Protein AF-K1ZM91-F1 (afdb_monomer_lite)

Secondary structure (DSSP, 8-state):
-PPPP----HHHHHHHHHHHHHTT--HHHHHHHHHHHHHTTSS----HHHIIIIITT---TT-SS---

Radius of gyration: 16.9 Å; chains: 1; bounding box: 25×30×55 Å

pLDDT: mean 75.96, std 17.24, range [40.69, 96.06]

Foldseek 3Di:
DDDDDDDDDPVVVVVLVVVCVVVVHDSVVSVVVVVVCQVVPVDDHPPPVNCCPVVVPPDDPPPPDPDD

Structure (mmCIF, N/CA/C/O backbone):
data_AF-K1ZM91-F1
#
_entry.id   AF-K1ZM91-F1
#
loop_
_atom_site.group_PDB
_atom_site.id
_atom_site.type_symbol
_atom_site.label_atom_id
_atom_site.label_alt_id
_atom_site.label_comp_id
_atom_site.label_asym_id
_atom_site.label_entity_id
_atom_site.label_seq_id
_atom_site.pdbx_PDB_ins_code
_atom_site.Cartn_x
_atom_site.Cartn_y
_atom_site.Cartn_z
_atom_site.occupancy
_atom_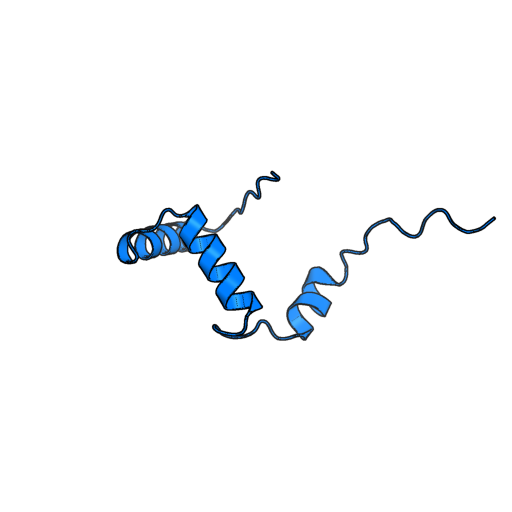site.B_iso_or_equiv
_atom_site.auth_seq_id
_atom_site.auth_comp_id
_atom_site.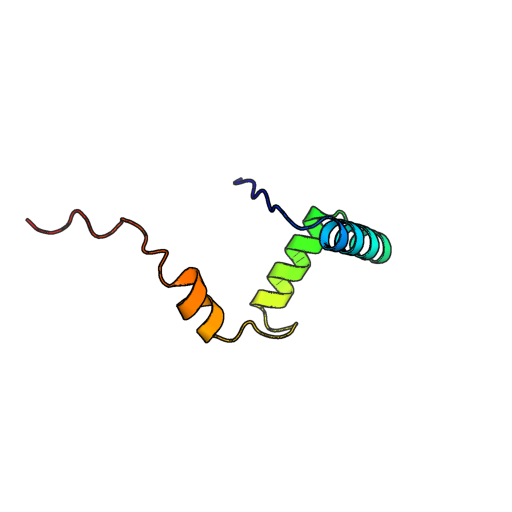auth_asym_id
_atom_site.auth_atom_id
_atom_site.pdbx_PDB_model_num
ATOM 1 N N . MET A 1 1 ? -9.033 13.622 -10.763 1.00 66.19 1 MET A N 1
ATOM 2 C CA . MET A 1 1 ? -7.844 12.829 -10.378 1.00 66.19 1 MET A CA 1
ATOM 3 C C . MET A 1 1 ? -7.982 11.447 -10.992 1.00 66.19 1 MET A C 1
ATOM 5 O O . MET A 1 1 ? -9.103 10.956 -11.036 1.00 66.19 1 MET A O 1
ATOM 9 N N . GLY A 1 2 ? -6.899 10.856 -11.502 1.00 76.88 2 GLY A N 1
ATOM 10 C CA . GLY A 1 2 ? -6.935 9.487 -12.026 1.00 76.88 2 GLY A CA 1
ATOM 11 C C . GLY A 1 2 ? -7.095 8.473 -10.894 1.00 76.88 2 GLY A C 1
ATOM 12 O O . GLY A 1 2 ? -6.486 8.635 -9.838 1.00 76.88 2 GLY A O 1
ATOM 13 N N . GLN A 1 3 ? -7.924 7.454 -11.104 1.00 79.94 3 GLN A N 1
ATOM 14 C CA . GLN A 1 3 ? -8.058 6.321 -10.193 1.00 79.94 3 GLN A CA 1
ATOM 15 C C . GLN A 1 3 ? -7.242 5.152 -10.747 1.00 79.94 3 GLN A C 1
ATOM 17 O O . GLN A 1 3 ? -7.420 4.770 -11.902 1.00 79.94 3 GLN A O 1
ATOM 22 N N . LEU A 1 4 ? -6.349 4.596 -9.927 1.00 82.25 4 LEU A N 1
ATOM 23 C CA . LEU A 1 4 ? -5.591 3.393 -10.260 1.00 82.25 4 LEU A CA 1
ATOM 24 C C . LEU A 1 4 ? -6.257 2.190 -9.593 1.00 82.25 4 LEU A C 1
ATOM 26 O O . LEU A 1 4 ? -6.368 2.144 -8.369 1.00 82.25 4 LEU A O 1
ATOM 30 N N . ASN A 1 5 ? -6.677 1.219 -10.399 1.00 86.81 5 ASN A N 1
ATOM 31 C CA . ASN A 1 5 ? -7.172 -0.060 -9.904 1.00 86.81 5 ASN A CA 1
ATOM 32 C C . ASN A 1 5 ? -6.021 -1.066 -9.946 1.00 86.81 5 ASN A C 1
ATOM 34 O O . ASN A 1 5 ? -5.421 -1.272 -11.000 1.00 86.81 5 ASN A O 1
ATOM 38 N N . ILE A 1 6 ? -5.703 -1.663 -8.799 1.00 83.62 6 ILE A N 1
ATOM 39 C CA . ILE A 1 6 ? -4.631 -2.650 -8.663 1.00 83.62 6 ILE A CA 1
ATOM 40 C C . ILE A 1 6 ? -5.284 -3.984 -8.326 1.00 83.62 6 ILE A C 1
ATOM 42 O O . ILE A 1 6 ? -6.015 -4.079 -7.342 1.00 83.62 6 ILE A O 1
ATOM 46 N N . TYR A 1 7 ? -5.012 -4.996 -9.142 1.00 88.56 7 TYR A N 1
ATOM 47 C CA . TYR A 1 7 ? -5.449 -6.363 -8.894 1.00 88.56 7 TYR A CA 1
ATOM 48 C C . TYR A 1 7 ? -4.295 -7.126 -8.262 1.00 88.56 7 TYR A C 1
ATOM 50 O O . TYR A 1 7 ? -3.191 -7.150 -8.808 1.00 88.56 7 TYR A O 1
ATOM 58 N N . VAL A 1 8 ? -4.549 -7.714 -7.100 1.00 88.62 8 VAL A N 1
ATOM 59 C CA . VAL A 1 8 ? -3.575 -8.501 -6.347 1.00 88.62 8 VAL A CA 1
ATOM 60 C C . VAL A 1 8 ? -4.205 -9.831 -5.937 1.00 88.62 8 VAL A C 1
ATOM 62 O O . VAL A 1 8 ? -5.429 -9.903 -5.849 1.00 88.62 8 VAL A O 1
ATOM 65 N N . PRO A 1 9 ? -3.395 -10.871 -5.695 1.00 95.75 9 PRO A N 1
ATOM 66 C CA . PRO A 1 9 ? -3.861 -12.108 -5.078 1.00 95.75 9 PRO A CA 1
ATOM 67 C C . PRO A 1 9 ? -4.523 -11.885 -3.705 1.00 95.75 9 PRO A C 1
ATOM 69 O O . PRO A 1 9 ? -4.181 -10.935 -2.995 1.00 95.75 9 PRO A O 1
ATOM 72 N N . ASP A 1 10 ? -5.438 -12.779 -3.323 1.00 94.12 10 ASP A N 1
ATOM 73 C CA . ASP A 1 10 ? -6.254 -12.653 -2.102 1.00 94.12 10 ASP A CA 1
ATOM 74 C C . ASP A 1 10 ? -5.407 -12.578 -0.818 1.00 94.12 10 ASP A C 1
ATOM 76 O O . ASP A 1 10 ? -5.695 -11.791 0.086 1.00 94.12 10 ASP A O 1
ATOM 80 N N . ASP A 1 11 ? -4.318 -13.346 -0.746 1.00 95.44 11 ASP A N 1
ATOM 81 C CA . ASP A 1 11 ? -3.382 -13.351 0.384 1.00 95.44 11 ASP A CA 1
ATOM 82 C C . ASP A 1 11 ? -2.661 -12.002 0.540 1.00 95.44 11 ASP A C 1
ATOM 84 O O . ASP A 1 11 ? -2.461 -11.496 1.652 1.00 95.44 11 ASP A O 1
ATOM 88 N N . VAL A 1 12 ? -2.314 -11.374 -0.585 1.00 93.00 12 VAL A N 1
ATOM 89 C CA . VAL A 1 12 ? -1.723 -10.034 -0.618 1.00 93.00 12 VAL A CA 1
ATOM 90 C C . VAL A 1 12 ? -2.749 -8.988 -0.183 1.00 93.00 12 VAL A C 1
ATOM 92 O O . VAL A 1 12 ? -2.416 -8.108 0.616 1.00 93.00 12 VAL A O 1
ATOM 95 N N . GLU A 1 13 ? -3.994 -9.082 -0.660 1.00 94.31 13 GLU A N 1
ATOM 96 C CA . GLU A 1 13 ? -5.071 -8.173 -0.253 1.00 94.31 13 GLU A CA 1
ATOM 97 C C . GLU A 1 13 ? -5.315 -8.240 1.261 1.00 94.31 13 GLU A C 1
ATOM 99 O O . GLU A 1 13 ? -5.370 -7.205 1.937 1.00 94.31 13 GLU A O 1
ATOM 104 N N . GLU A 1 14 ? -5.426 -9.451 1.808 1.00 95.44 14 GLU A N 1
ATOM 105 C CA . GLU A 1 14 ? -5.663 -9.666 3.232 1.00 95.44 14 GLU A CA 1
ATOM 106 C C . GLU A 1 14 ? -4.530 -9.074 4.077 1.00 95.44 14 GLU A C 1
ATOM 108 O O . GLU A 1 14 ? -4.775 -8.362 5.060 1.00 95.44 14 GLU A O 1
ATOM 113 N N . ASN A 1 15 ? -3.281 -9.289 3.660 1.00 94.62 15 ASN A N 1
ATOM 114 C CA . ASN A 1 15 ? -2.124 -8.712 4.330 1.00 94.62 15 ASN A CA 1
ATOM 115 C C . ASN A 1 15 ? -2.169 -7.174 4.307 1.00 94.62 15 ASN A C 1
ATOM 117 O O . ASN A 1 15 ? -2.041 -6.537 5.356 1.00 94.62 15 ASN A O 1
ATOM 121 N N . ILE A 1 16 ? -2.443 -6.562 3.148 1.00 94.12 16 ILE A N 1
ATOM 122 C CA . ILE A 1 16 ? -2.574 -5.101 3.019 1.00 94.12 16 ILE A CA 1
ATOM 123 C C . ILE A 1 16 ? -3.658 -4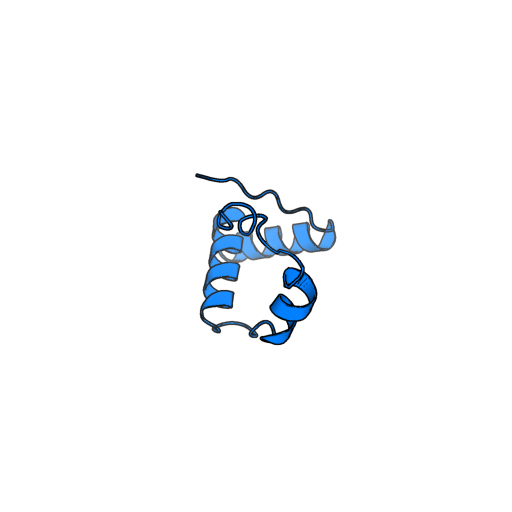.566 3.962 1.00 94.12 16 ILE A C 1
ATOM 125 O O . ILE A 1 16 ? -3.417 -3.595 4.686 1.00 94.12 16 ILE A O 1
ATOM 129 N N . ARG A 1 17 ? -4.833 -5.206 4.004 1.00 94.44 17 ARG A N 1
ATOM 130 C CA . ARG A 1 17 ? -5.938 -4.813 4.896 1.00 94.44 17 ARG A CA 1
ATOM 131 C C . ARG A 1 17 ? -5.554 -4.909 6.367 1.00 94.44 17 ARG A C 1
ATOM 133 O O . ARG A 1 17 ? -5.902 -4.0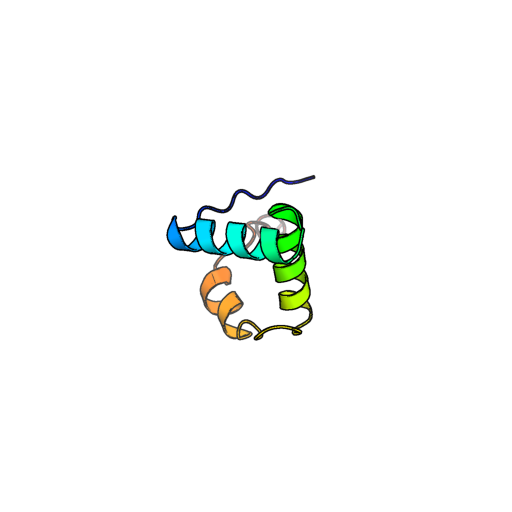29 7.156 1.00 94.44 17 ARG A O 1
ATOM 140 N N . ASN A 1 18 ? -4.859 -5.972 6.751 1.00 95.94 18 ASN A N 1
ATOM 141 C CA . ASN A 1 18 ? -4.440 -6.174 8.131 1.00 95.94 18 ASN A CA 1
ATOM 142 C C . ASN A 1 18 ? -3.396 -5.135 8.556 1.00 95.94 18 ASN A C 1
ATOM 144 O O . ASN A 1 18 ? -3.509 -4.577 9.649 1.00 95.94 18 ASN A O 1
ATOM 148 N N . GLN A 1 19 ? -2.435 -4.802 7.691 1.00 94.12 19 GLN A N 1
ATOM 149 C CA . GLN A 1 19 ? -1.435 -3.780 8.010 1.00 94.12 19 GLN A CA 1
ATOM 150 C C . GLN A 1 19 ? -2.002 -2.364 8.002 1.00 94.12 19 GLN A C 1
ATOM 152 O O . GLN A 1 19 ? -1.680 -1.589 8.903 1.00 94.12 19 GLN A O 1
ATOM 157 N N . SER A 1 20 ? -2.918 -2.038 7.085 1.00 96.06 20 SER A N 1
ATOM 158 C CA . SER A 1 20 ? -3.569 -0.724 7.099 1.00 96.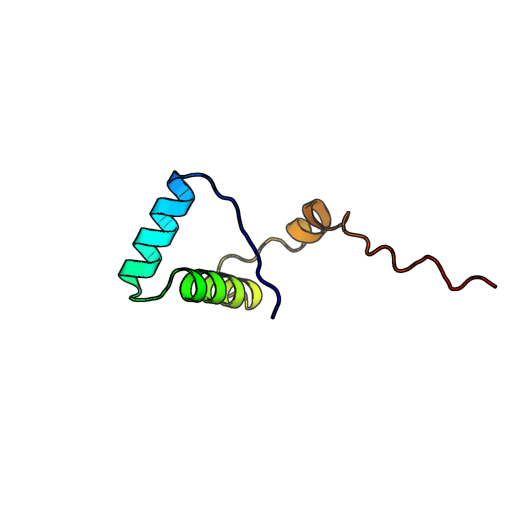06 20 SER A CA 1
ATOM 159 C C . SER A 1 20 ? -4.354 -0.505 8.397 1.00 96.06 20 SER A C 1
ATOM 161 O O . SER A 1 20 ? -4.294 0.578 8.977 1.00 96.06 20 SER A O 1
ATOM 163 N N . LYS A 1 21 ? -5.034 -1.546 8.905 1.00 95.56 21 LYS A N 1
ATOM 164 C CA . LYS A 1 21 ? -5.724 -1.511 10.205 1.00 95.56 21 LYS A CA 1
ATOM 165 C C . LYS A 1 21 ? -4.757 -1.312 11.371 1.00 95.56 21 LYS A C 1
ATOM 167 O O . LYS A 1 21 ? -5.047 -0.499 12.242 1.00 95.56 21 LYS A O 1
ATOM 172 N N . LYS A 1 22 ? -3.612 -2.009 11.387 1.00 95.81 22 LYS A N 1
ATOM 173 C CA . LYS A 1 22 ? -2.598 -1.840 12.447 1.00 95.81 22 LYS A CA 1
ATOM 174 C C . LYS A 1 22 ? -2.036 -0.422 12.498 1.00 95.81 22 LYS A C 1
ATOM 176 O O . LYS A 1 22 ? -1.793 0.090 13.583 1.00 95.81 22 LYS A O 1
ATOM 181 N N . GLU A 1 23 ? -1.872 0.221 11.345 1.00 94.44 23 GLU A N 1
ATOM 182 C CA . GLU A 1 23 ? -1.426 1.617 11.260 1.00 94.44 23 GLU A CA 1
ATOM 183 C C . GLU A 1 23 ? -2.566 2.641 11.414 1.00 94.44 23 GLU A C 1
ATOM 185 O O . GLU A 1 23 ? -2.319 3.843 11.329 1.00 94.44 23 GLU A O 1
ATOM 190 N N . ASN A 1 24 ? -3.808 2.191 11.635 1.00 95.94 24 ASN A N 1
ATOM 191 C CA . ASN A 1 24 ? -5.010 3.025 11.692 1.00 95.94 24 ASN A CA 1
ATOM 192 C C . ASN A 1 24 ? -5.181 3.936 10.456 1.00 95.94 24 ASN A C 1
ATOM 194 O O . ASN A 1 24 ? -5.559 5.105 10.556 1.00 95.94 24 ASN A O 1
ATOM 198 N N . LYS A 1 25 ? -4.873 3.400 9.270 1.00 94.88 25 LYS A N 1
ATOM 199 C CA . LYS A 1 25 ? -4.965 4.095 7.979 1.00 94.88 25 LYS A CA 1
ATOM 200 C C . LYS A 1 25 ? -6.006 3.439 7.079 1.00 94.88 25 LYS A C 1
ATOM 202 O O . LYS A 1 25 ? -6.221 2.226 7.109 1.00 94.88 25 LYS A O 1
ATOM 207 N N . SER A 1 26 ? -6.609 4.243 6.202 1.00 95.38 26 SER A N 1
ATOM 208 C CA . SER A 1 26 ? -7.353 3.696 5.067 1.00 95.38 26 SER A CA 1
ATOM 209 C C . SER A 1 26 ? -6.403 2.940 4.134 1.00 95.38 26 SER A C 1
ATOM 211 O O . SER A 1 26 ? -5.220 3.274 4.034 1.00 95.38 26 SER A O 1
ATOM 213 N N . ILE A 1 27 ? -6.928 1.943 3.419 1.00 92.12 27 ILE A N 1
ATOM 214 C CA . ILE A 1 27 ? -6.146 1.129 2.475 1.00 92.12 27 ILE A CA 1
ATOM 215 C C . ILE A 1 27 ? -5.444 2.025 1.448 1.00 92.12 27 ILE A C 1
ATOM 217 O O . ILE A 1 27 ? -4.240 1.908 1.247 1.00 92.12 27 ILE A O 1
ATOM 221 N N . SER A 1 28 ? -6.166 2.985 0.862 1.00 91.75 28 SER A N 1
ATOM 222 C CA . SER A 1 28 ? -5.600 3.919 -0.115 1.00 91.75 28 SER A CA 1
ATOM 223 C C . SER A 1 28 ? -4.465 4.760 0.468 1.00 91.75 28 SER A C 1
ATOM 225 O O . SER A 1 28 ? -3.435 4.912 -0.177 1.00 91.75 28 SER A O 1
ATOM 227 N N . LYS A 1 29 ? -4.610 5.279 1.698 1.00 93.19 29 LYS A N 1
ATOM 228 C CA . LYS A 1 29 ? -3.549 6.069 2.341 1.00 93.19 29 LYS A CA 1
ATOM 229 C C . LYS A 1 29 ? -2.321 5.216 2.637 1.00 93.19 29 LYS A C 1
ATOM 231 O O . LYS A 1 29 ? -1.206 5.671 2.415 1.00 93.19 29 LYS A O 1
ATOM 236 N N . PHE A 1 30 ? -2.532 3.993 3.111 1.00 93.44 30 PHE A N 1
ATOM 237 C CA . PHE A 1 30 ? -1.461 3.046 3.388 1.00 93.44 30 PHE A CA 1
ATOM 238 C C . PHE A 1 30 ? -0.670 2.699 2.118 1.00 93.44 30 PHE A C 1
ATOM 240 O O . PHE A 1 30 ? 0.553 2.803 2.119 1.00 93.44 30 PHE A O 1
ATOM 247 N N . ILE A 1 31 ? -1.354 2.378 1.016 1.00 90.56 31 ILE A N 1
ATOM 248 C CA . ILE A 1 31 ? -0.705 2.083 -0.272 1.00 90.56 31 ILE A CA 1
ATOM 249 C C . ILE A 1 31 ? 0.041 3.311 -0.812 1.00 90.56 31 ILE A C 1
ATOM 251 O O . ILE A 1 31 ? 1.177 3.184 -1.266 1.00 90.56 31 ILE A O 1
ATOM 255 N N . SER A 1 32 ? -0.551 4.506 -0.733 1.00 90.00 32 SER A N 1
ATOM 256 C CA . SER A 1 32 ? 0.122 5.737 -1.162 1.00 90.00 32 SER A CA 1
ATOM 257 C C . SER A 1 32 ? 1.374 6.031 -0.336 1.00 90.00 32 SER A C 1
ATOM 259 O O . SER A 1 32 ? 2.399 6.399 -0.902 1.00 90.00 32 SER A O 1
ATOM 261 N N . ASP A 1 33 ? 1.321 5.834 0.983 1.00 90.00 33 ASP A N 1
ATOM 262 C CA . ASP A 1 33 ? 2.486 6.004 1.859 1.00 90.00 33 ASP A CA 1
ATOM 263 C C . ASP A 1 33 ? 3.586 5.003 1.521 1.00 90.00 33 ASP A C 1
ATOM 265 O O . ASP A 1 33 ? 4.744 5.392 1.408 1.00 90.00 33 ASP A O 1
ATOM 269 N N . LEU A 1 34 ? 3.223 3.739 1.281 1.00 86.75 34 LEU A N 1
ATOM 270 C CA . LEU A 1 34 ? 4.166 2.720 0.828 1.00 86.75 34 LEU A CA 1
ATOM 271 C C . LEU A 1 34 ? 4.862 3.130 -0.469 1.00 86.75 34 LEU A C 1
ATOM 273 O O . LEU A 1 34 ? 6.079 3.006 -0.568 1.00 86.75 34 LEU A O 1
ATOM 277 N N . PHE A 1 35 ? 4.106 3.627 -1.449 1.00 84.12 35 PHE A N 1
ATOM 278 C CA . PHE A 1 35 ? 4.658 4.061 -2.728 1.00 84.12 35 PHE A CA 1
ATOM 279 C C . PHE A 1 35 ? 5.584 5.279 -2.580 1.00 84.12 35 PHE A C 1
ATOM 281 O O . PHE A 1 35 ? 6.633 5.344 -3.219 1.00 84.12 35 PHE A O 1
ATOM 288 N N . LEU A 1 36 ? 5.230 6.229 -1.711 1.00 85.44 36 LEU A N 1
ATOM 289 C CA . LEU A 1 36 ? 6.049 7.411 -1.437 1.00 85.44 36 LEU A CA 1
ATOM 290 C C . LEU A 1 36 ? 7.332 7.061 -0.675 1.00 85.44 36 LEU A C 1
ATOM 292 O O . LEU A 1 36 ? 8.409 7.516 -1.058 1.00 85.44 36 LEU A O 1
ATOM 296 N N . ASP A 1 37 ? 7.237 6.236 0.366 1.00 83.44 37 ASP A N 1
ATOM 297 C CA . ASP A 1 37 ? 8.398 5.745 1.115 1.00 83.44 37 ASP A CA 1
ATOM 298 C C . ASP A 1 37 ? 9.331 4.940 0.210 1.00 83.44 37 ASP A C 1
ATOM 300 O O . ASP A 1 37 ? 10.557 5.043 0.317 1.00 83.44 37 ASP A O 1
ATOM 304 N N . PHE A 1 38 ? 8.742 4.180 -0.714 1.00 74.75 38 PHE A N 1
ATOM 305 C CA . PHE A 1 38 ? 9.458 3.468 -1.751 1.00 74.75 38 PHE A CA 1
ATOM 306 C C . PHE A 1 38 ? 10.228 4.442 -2.671 1.00 74.75 38 PHE A C 1
ATOM 308 O O . PHE A 1 38 ? 11.442 4.307 -2.827 1.00 74.75 38 PHE A O 1
ATOM 315 N N . GLN A 1 39 ? 9.570 5.460 -3.243 1.00 72.88 39 GLN A N 1
ATOM 316 C CA . GLN A 1 39 ? 10.235 6.425 -4.137 1.00 72.88 39 GLN A CA 1
ATOM 317 C C . GLN A 1 39 ? 11.355 7.210 -3.453 1.00 72.88 39 GLN A C 1
ATOM 319 O O . GLN A 1 39 ? 12.341 7.576 -4.088 1.00 72.88 39 GLN A O 1
ATOM 324 N N . GLN A 1 40 ? 11.212 7.461 -2.156 1.00 76.69 40 GLN A N 1
ATOM 325 C CA . GLN A 1 40 ? 12.197 8.192 -1.366 1.00 76.69 40 GLN A CA 1
ATOM 326 C C . GLN A 1 40 ? 13.329 7.298 -0.844 1.00 76.69 40 GLN A C 1
ATOM 328 O O . GLN A 1 40 ? 14.157 7.755 -0.058 1.00 76.69 40 GLN A O 1
ATOM 333 N N . GLY A 1 41 ? 13.362 6.023 -1.247 1.00 68.50 41 GLY A N 1
ATOM 334 C CA . GLY A 1 41 ? 14.397 5.068 -0.862 1.00 68.50 41 GLY A CA 1
ATOM 335 C C . GLY A 1 41 ? 14.397 4.715 0.626 1.00 68.50 41 GLY A C 1
ATOM 336 O O . GLY A 1 41 ? 15.387 4.189 1.130 1.00 68.50 41 GLY A O 1
ATOM 337 N N . ARG A 1 42 ? 13.302 4.996 1.346 1.00 67.38 42 ARG A N 1
ATOM 338 C CA . ARG A 1 42 ? 13.164 4.696 2.782 1.00 67.38 42 ARG A CA 1
ATOM 339 C C . ARG A 1 42 ? 12.798 3.232 3.045 1.00 67.38 42 ARG A C 1
ATOM 341 O O . ARG A 1 42 ? 12.910 2.763 4.175 1.00 67.38 42 ARG A O 1
ATOM 348 N N . ARG A 1 43 ? 12.376 2.503 2.007 1.00 61.69 43 ARG A N 1
ATOM 349 C CA . ARG A 1 43 ? 12.239 1.040 1.978 1.00 61.69 43 ARG A CA 1
ATOM 350 C C . ARG A 1 43 ? 12.902 0.492 0.720 1.00 61.69 43 ARG A C 1
ATOM 352 O O . ARG A 1 43 ? 12.906 1.175 -0.298 1.00 61.69 43 ARG A O 1
ATOM 359 N N . ASN A 1 44 ? 13.457 -0.718 0.857 1.00 59.38 44 ASN A N 1
ATOM 360 C CA . ASN A 1 44 ? 14.222 -1.494 -0.127 1.00 59.38 44 ASN A CA 1
ATOM 361 C C . ASN A 1 44 ? 13.993 -1.017 -1.568 1.00 59.38 44 ASN A C 1
ATOM 363 O O . ASN A 1 44 ? 12.926 -1.239 -2.131 1.00 59.38 44 ASN A O 1
ATOM 367 N N . VAL A 1 45 ? 14.980 -0.308 -2.109 1.00 59.56 45 VAL A N 1
ATOM 368 C CA . VAL A 1 45 ? 14.929 0.362 -3.409 1.00 59.56 45 VAL A CA 1
ATOM 369 C C . VAL A 1 45 ? 14.741 -0.708 -4.493 1.00 59.56 45 VAL A C 1
ATOM 371 O O . VAL A 1 45 ? 15.568 -1.611 -4.596 1.00 59.56 45 VAL A O 1
ATOM 374 N N . TRP A 1 46 ? 13.667 -0.639 -5.292 1.00 61.03 46 TRP A N 1
ATOM 375 C CA . TRP A 1 46 ? 13.548 -1.346 -6.574 1.00 61.03 46 TRP A CA 1
ATOM 376 C C . TRP A 1 46 ? 14.869 -1.079 -7.278 1.00 61.03 46 TRP A C 1
ATOM 378 O O . TRP A 1 46 ? 15.219 0.083 -7.503 1.00 61.03 46 TRP A O 1
ATOM 388 N N . GLN A 1 47 ? 15.621 -2.144 -7.552 1.00 61.69 47 GLN A N 1
ATOM 389 C CA . GLN A 1 47 ? 16.865 -2.056 -8.307 1.00 61.69 47 GLN A CA 1
ATOM 390 C C . GLN A 1 47 ? 16.595 -1.161 -9.519 1.00 61.69 47 GLN A C 1
ATOM 392 O O . GLN A 1 47 ? 15.533 -1.285 -10.136 1.00 61.69 47 GLN A O 1
ATOM 397 N N . LYS A 1 48 ? 17.504 -0.232 -9.847 1.00 58.34 48 LYS A N 1
ATOM 398 C CA . LYS A 1 48 ? 17.324 0.671 -11.005 1.00 58.34 48 LYS A CA 1
ATOM 399 C C . LYS A 1 48 ? 16.935 -0.109 -12.270 1.00 58.34 48 LYS A C 1
ATOM 401 O O . LYS A 1 48 ? 16.175 0.388 -13.095 1.00 58.34 48 LYS A O 1
ATOM 406 N N . GLU A 1 49 ? 17.410 -1.347 -12.341 1.00 61.47 49 GLU A N 1
ATOM 407 C CA . GLU A 1 49 ? 17.163 -2.331 -13.386 1.00 61.47 49 GLU A CA 1
ATOM 408 C C . GLU A 1 49 ? 15.700 -2.810 -13.480 1.00 61.47 49 GLU A C 1
ATOM 410 O O . GLU A 1 49 ? 15.227 -3.089 -14.576 1.00 61.47 49 GLU A O 1
ATOM 415 N N . PHE A 1 50 ? 14.929 -2.831 -12.383 1.00 63.00 50 PHE A N 1
ATOM 416 C CA . PHE A 1 50 ? 13.544 -3.327 -12.378 1.00 63.00 50 PHE A CA 1
ATOM 417 C C . PHE A 1 50 ? 12.650 -2.545 -13.345 1.00 63.00 50 PHE A C 1
ATOM 419 O O . PHE A 1 50 ? 11.910 -3.125 -14.138 1.00 63.00 50 PHE A O 1
ATOM 426 N N . PHE A 1 51 ? 12.736 -1.213 -13.320 1.00 61.03 51 PHE A N 1
ATOM 427 C CA . PHE A 1 51 ? 11.937 -0.385 -14.218 1.00 61.03 51 PHE A CA 1
ATOM 428 C C . PHE A 1 51 ? 12.471 -0.411 -15.651 1.00 61.03 51 PHE A C 1
ATOM 430 O O . PHE A 1 51 ? 11.671 -0.364 -16.578 1.00 61.03 51 PHE A O 1
ATOM 437 N N . SER A 1 52 ? 13.780 -0.554 -15.875 1.00 60.66 52 SER A N 1
ATOM 438 C CA . SER A 1 52 ? 14.294 -0.716 -17.242 1.00 60.66 52 SER A CA 1
ATOM 439 C C . SER A 1 52 ? 13.930 -2.069 -17.856 1.00 60.66 52 SER A C 1
ATOM 441 O O . SER A 1 52 ? 13.677 -2.137 -19.054 1.00 60.66 52 SER A O 1
ATOM 443 N N . GLU A 1 53 ? 13.852 -3.134 -17.060 1.00 62.53 53 GLU A N 1
ATOM 444 C CA . GLU A 1 53 ? 13.572 -4.486 -17.555 1.00 62.53 53 GLU A CA 1
ATOM 445 C C . GLU A 1 53 ? 12.071 -4.767 -17.686 1.00 62.53 53 GLU A C 1
ATOM 447 O O . GLU A 1 53 ? 11.632 -5.344 -18.681 1.00 62.53 53 GLU A O 1
ATOM 452 N N . VAL A 1 54 ? 11.267 -4.327 -16.712 1.00 62.28 54 VAL A N 1
ATOM 453 C CA . VAL A 1 54 ? 9.818 -4.585 -16.678 1.00 62.28 54 VAL A CA 1
ATOM 454 C C . VAL A 1 54 ? 9.030 -3.458 -17.344 1.00 62.28 54 VAL A C 1
ATOM 456 O O . VAL A 1 54 ? 8.060 -3.712 -18.057 1.00 62.28 54 VAL A O 1
ATOM 459 N N . VAL A 1 55 ? 9.451 -2.205 -17.146 1.00 58.69 55 VAL A N 1
ATOM 460 C CA . VAL A 1 55 ? 8.736 -1.005 -17.619 1.00 58.69 55 VAL A CA 1
ATOM 461 C C . VAL A 1 55 ? 9.387 -0.381 -18.860 1.00 58.69 55 VAL A C 1
ATOM 463 O O . VAL A 1 55 ? 8.736 0.386 -19.561 1.00 58.69 55 VAL A O 1
ATOM 466 N N . GLY A 1 56 ? 10.610 -0.775 -19.236 1.00 52.12 56 GLY A N 1
ATOM 467 C CA . GLY A 1 56 ? 11.326 -0.254 -20.411 1.00 52.12 56 GLY A CA 1
ATOM 468 C C . GLY A 1 56 ? 10.650 -0.511 -21.765 1.00 52.12 56 GLY A C 1
ATOM 469 O O . GLY A 1 56 ? 11.062 0.052 -22.778 1.00 52.12 56 GLY A O 1
ATOM 470 N N . LYS A 1 57 ? 9.572 -1.305 -21.810 1.00 54.78 57 LYS A N 1
ATOM 471 C CA . LYS A 1 57 ? 8.708 -1.437 -22.997 1.00 54.78 57 LYS A CA 1
ATOM 472 C C . LYS A 1 57 ? 7.528 -0.470 -23.025 1.00 54.78 57 LYS A C 1
ATOM 474 O O . LYS A 1 57 ? 6.817 -0.424 -24.026 1.00 54.78 57 LYS A O 1
ATOM 479 N N . TRP A 1 58 ? 7.331 0.338 -21.987 1.00 54.94 58 TRP A N 1
ATOM 480 C CA . TRP A 1 58 ? 6.339 1.406 -21.981 1.00 54.94 58 TRP A CA 1
ATOM 481 C C . TRP A 1 58 ? 6.906 2.638 -22.693 1.00 54.94 58 TRP A C 1
ATOM 483 O O . TRP A 1 58 ? 7.132 3.691 -22.107 1.00 54.94 58 TRP A O 1
ATOM 493 N N . HIS A 1 59 ? 7.184 2.491 -23.987 1.00 55.16 59 HIS A N 1
ATOM 494 C CA . HIS A 1 59 ? 7.396 3.646 -24.845 1.00 55.16 59 HIS A CA 1
ATOM 495 C C . HIS A 1 59 ? 6.042 4.334 -25.001 1.00 55.16 59 HIS A C 1
ATOM 497 O O . HIS A 1 59 ? 5.086 3.748 -25.517 1.00 55.16 59 HIS A O 1
ATOM 503 N N . SER A 1 60 ? 5.936 5.573 -24.522 1.00 53.12 60 SER A N 1
ATOM 504 C CA . SER A 1 60 ? 4.833 6.428 -24.932 1.00 53.12 60 SER A CA 1
ATOM 505 C C . SER A 1 60 ? 4.893 6.553 -26.451 1.00 53.12 60 SER A C 1
ATOM 507 O O . SER A 1 60 ? 5.951 6.850 -26.999 1.00 53.12 60 SER A O 1
ATOM 509 N N . ASN A 1 61 ? 3.767 6.349 -27.125 1.00 50.97 61 ASN A N 1
ATOM 510 C CA . ASN A 1 61 ? 3.589 6.567 -28.562 1.00 50.97 61 ASN A CA 1
ATOM 511 C C . ASN A 1 61 ? 3.653 8.077 -28.916 1.00 50.97 61 ASN A C 1
ATOM 513 O O . ASN A 1 61 ? 2.779 8.583 -29.610 1.00 50.97 61 ASN A O 1
ATOM 517 N N . GLN A 1 62 ? 4.624 8.827 -28.383 1.00 53.72 62 GLN A N 1
ATOM 518 C CA . GLN A 1 62 ? 4.791 10.260 -28.651 1.00 53.72 62 GLN A CA 1
ATOM 519 C C . GLN A 1 62 ? 5.798 10.554 -29.772 1.00 53.72 62 GLN A C 1
ATOM 521 O O . GLN A 1 62 ? 5.781 11.659 -30.295 1.00 53.72 62 GLN A O 1
ATOM 526 N N . ASP A 1 63 ? 6.565 9.565 -30.245 1.00 51.44 63 ASP A N 1
ATOM 527 C CA . ASP A 1 63 ? 7.502 9.744 -31.369 1.00 51.44 63 ASP A CA 1
ATOM 528 C C . ASP A 1 63 ? 6.882 9.386 -32.731 1.00 51.44 63 ASP A C 1
ATOM 530 O O . ASP A 1 63 ? 7.475 8.707 -33.570 1.00 51.44 63 ASP A O 1
ATOM 534 N N . LYS A 1 64 ? 5.651 9.835 -32.966 1.00 50.88 64 LYS A N 1
ATOM 535 C CA . LYS A 1 64 ? 5.089 9.938 -34.315 1.00 50.88 64 LYS A CA 1
ATOM 536 C C . LYS A 1 64 ? 4.423 11.297 -34.414 1.00 50.88 64 LYS A C 1
ATOM 538 O O . LYS A 1 64 ? 3.257 11.373 -34.066 1.00 50.88 64 LYS A O 1
ATOM 543 N N . ASP A 1 65 ? 5.188 12.339 -34.754 1.00 52.78 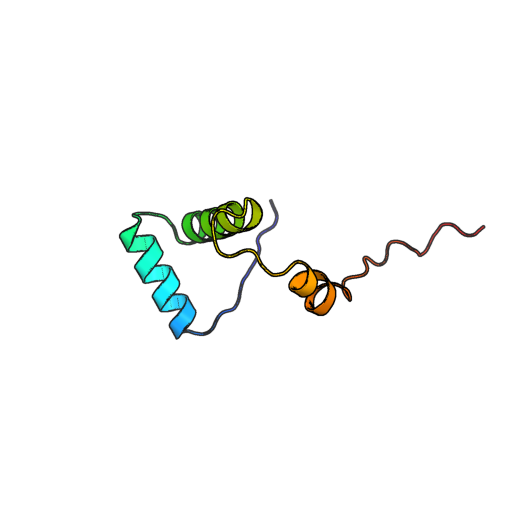65 ASP A N 1
ATOM 544 C CA . ASP A 1 65 ? 4.715 13.510 -35.532 1.00 52.78 65 ASP A CA 1
ATOM 545 C C . ASP A 1 65 ? 5.715 14.690 -35.602 1.00 52.78 65 ASP A C 1
ATOM 547 O O . ASP A 1 65 ? 5.314 15.848 -35.667 1.00 52.78 65 ASP A O 1
ATOM 551 N N . THR A 1 66 ? 7.028 14.449 -35.688 1.00 50.66 66 THR A N 1
ATOM 552 C CA . THR A 1 66 ? 7.956 15.491 -36.183 1.00 50.66 66 THR A CA 1
ATOM 553 C C . THR A 1 66 ? 9.008 14.909 -37.115 1.00 50.66 66 THR A C 1
ATOM 555 O O . THR A 1 66 ? 10.196 14.898 -36.819 1.00 50.66 66 THR A O 1
ATOM 558 N N . GLU A 1 67 ? 8.553 14.448 -38.275 1.00 49.59 67 GLU A N 1
ATOM 559 C CA . GLU A 1 67 ? 9.361 14.479 -39.494 1.00 49.59 67 GLU A CA 1
ATOM 560 C C . GLU A 1 67 ? 8.486 15.035 -40.625 1.00 49.59 67 GLU A C 1
ATOM 562 O O . GLU A 1 67 ? 7.641 14.338 -41.193 1.00 49.59 67 GLU A O 1
ATOM 567 N N . LYS A 1 68 ? 8.648 16.331 -40.907 1.00 40.69 68 LYS A N 1
ATOM 568 C CA . LYS A 1 68 ? 8.349 16.923 -42.209 1.00 40.69 68 LYS A CA 1
ATOM 569 C C . LYS A 1 68 ? 9.150 18.196 -42.424 1.00 40.69 68 LYS A C 1
ATOM 571 O O . LYS A 1 68 ? 9.219 19.002 -41.471 1.00 40.69 68 LYS A O 1
#

Sequence (68 aa):
MGQLNIYVPDDVEENIRNQSKKENKSISKFISDLFLDFQQGRRNVWQKEFFSEVVGKWHSNQDKDTEK